Protein AF-A0A524QCY9-F1 (afdb_monomer)

Nearest PDB structures (foldseek):
  2ef7-assembly1_A-2  TM=9.777E-01  e=3.046E-05  Sulfurisphaera tokodaii str. 7
  2ef7-assembly1_B-2  TM=9.523E-01  e=5.738E-05  Sulfurisphaera tokodaii str. 7
  2rc3-assembly2_B  TM=9.062E-01  e=9.579E-04  Nitrosomonas europaea ATCC 19718
  1pbj-assembly1_A  TM=8.955E-01  e=1.805E-03  Methanothermobacter thermautotrophicus str. Delta H
  6zs7-assembly1_A  TM=8.897E-01  e=2.753E-03  Toxoplasma gondii ME49

pLDDT: mean 95.11, std 7.03, range [57.34, 98.5]

Radius of gyration: 10.48 Å; Cα contacts (8 Å, |Δi|>4): 91; chains: 1; bounding box: 23×18×30 Å

Secondary structure (DSSP, 8-state):
-GGGEEETTSBHHHHHHHHHHHT-SEEEEEETTEEEEEEEHHHHHHHHHTT--TT-BGGGT--

Solvent-accessible surface area (backbone atoms only — not comparable to full-atom values): 3583 Å² total; per-residue (Å²): 113,73,84,50,42,43,54,36,75,39,25,43,52,56,53,52,50,47,26,60,78,67,73,42,62,60,35,39,23,27,54,96,91,37,88,69,51,64,44,43,53,66,42,55,51,51,39,53,77,68,70,50,62,60,74,40,35,39,68,81,53,52,128

Mean predicted aligned error: 2.5 Å

Sequence (63 aa):
MEKISILKTASLVEALKKMDIEGVKLLIVVENGLFYGLISIGDIQRAIINNKPFSIEIQNIIR

Structure (mmCIF, N/CA/C/O backbone):
data_AF-A0A524QCY9-F1
#
_entry.id   AF-A0A524QCY9-F1
#
loop_
_atom_site.group_PDB
_atom_site.id
_atom_site.type_symbol
_atom_site.label_atom_id
_atom_site.label_alt_id
_atom_site.label_comp_id
_atom_site.label_asym_id
_atom_site.label_entity_id
_atom_site.label_seq_id
_atom_site.pdbx_PDB_ins_code
_atom_site.Cartn_x
_atom_site.Cartn_y
_atom_site.Cartn_z
_atom_site.occupancy
_atom_site.B_iso_or_equiv
_atom_site.auth_seq_id
_atom_site.auth_comp_id
_atom_site.auth_asym_id
_atom_site.auth_atom_id
_atom_site.pdbx_PDB_model_num
ATOM 1 N N . MET A 1 1 ? -11.732 2.696 13.226 1.00 57.34 1 MET A N 1
ATOM 2 C CA . MET A 1 1 ? -10.434 3.016 12.586 1.00 57.34 1 MET A CA 1
ATOM 3 C C . MET A 1 1 ? -9.842 1.839 11.816 1.00 57.34 1 MET A C 1
ATOM 5 O O . MET A 1 1 ? -9.219 2.104 10.802 1.00 57.34 1 MET A O 1
ATOM 9 N N . GLU A 1 2 ? -10.074 0.578 12.209 1.00 67.62 2 GLU A N 1
ATOM 10 C CA . GLU A 1 2 ? -9.489 -0.603 11.533 1.00 67.62 2 GLU A CA 1
ATOM 11 C C . GLU A 1 2 ? -9.768 -0.720 10.029 1.00 67.62 2 GLU A C 1
ATOM 13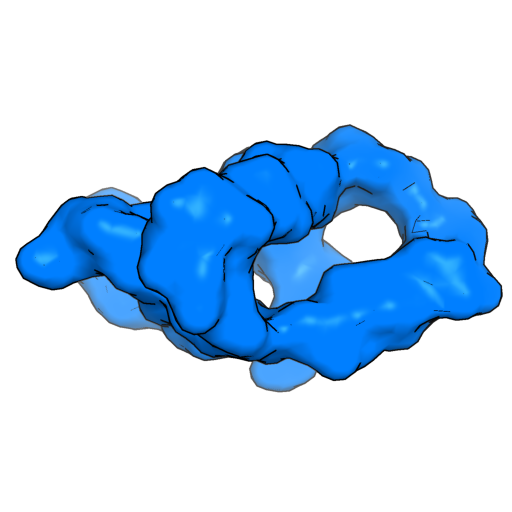 O O . GLU A 1 2 ? -8.910 -1.190 9.282 1.00 67.62 2 GLU A O 1
ATOM 18 N N . LYS A 1 3 ? -10.949 -0.296 9.561 1.00 81.25 3 LYS A N 1
ATOM 19 C CA . LYS A 1 3 ? -11.324 -0.422 8.143 1.00 81.25 3 LYS A CA 1
ATOM 20 C C . LYS A 1 3 ? -10.385 0.337 7.209 1.00 81.25 3 LYS A C 1
ATOM 22 O O . LYS A 1 3 ? -9.992 -0.183 6.179 1.00 81.25 3 LYS A O 1
ATOM 27 N N . ILE A 1 4 ? -9.944 1.526 7.609 1.00 92.38 4 ILE A N 1
ATOM 28 C CA . ILE A 1 4 ? -9.099 2.392 6.777 1.00 92.38 4 ILE A CA 1
ATOM 29 C C . ILE A 1 4 ? -7.637 2.412 7.231 1.00 92.38 4 ILE A C 1
ATOM 31 O O . ILE A 1 4 ? -6.907 3.309 6.824 1.00 92.38 4 ILE A O 1
ATOM 35 N N . SER A 1 5 ? -7.198 1.468 8.073 1.00 96.12 5 SER A N 1
ATOM 36 C CA . SER A 1 5 ? -5.805 1.382 8.527 1.00 96.12 5 SER A CA 1
ATOM 37 C C . SER A 1 5 ? -5.085 0.116 8.062 1.00 96.12 5 SER A C 1
ATOM 39 O O . SER A 1 5 ? -5.701 -0.922 7.822 1.00 96.12 5 SER A O 1
ATOM 41 N N . ILE A 1 6 ? -3.762 0.185 7.934 1.00 97.19 6 ILE A N 1
ATOM 42 C CA . ILE A 1 6 ? -2.905 -0.930 7.532 1.00 97.19 6 ILE A CA 1
ATOM 43 C C . ILE A 1 6 ? -1.548 -0.857 8.237 1.00 97.19 6 ILE A C 1
ATOM 45 O O . ILE A 1 6 ? -1.061 0.229 8.546 1.00 97.19 6 ILE A O 1
ATOM 49 N N . LEU A 1 7 ? -0.937 -2.009 8.517 1.00 97.62 7 LEU A N 1
ATOM 50 C CA . LEU A 1 7 ? 0.391 -2.066 9.127 1.00 97.62 7 LEU A CA 1
ATOM 51 C C . LEU A 1 7 ? 1.454 -1.553 8.156 1.00 97.62 7 LEU A C 1
ATOM 53 O O . LEU A 1 7 ? 1.410 -1.868 6.969 1.00 97.62 7 LEU A O 1
ATOM 57 N N . LYS A 1 8 ? 2.454 -0.826 8.663 1.00 97.38 8 LYS A N 1
ATOM 58 C CA . LYS A 1 8 ? 3.575 -0.342 7.837 1.00 97.38 8 LYS A CA 1
ATOM 59 C C . LYS A 1 8 ? 4.375 -1.465 7.153 1.00 97.38 8 LYS A C 1
ATOM 61 O O . LYS A 1 8 ? 5.003 -1.226 6.124 1.00 97.38 8 LYS A O 1
ATOM 66 N N . THR A 1 9 ? 4.348 -2.667 7.732 1.00 98.00 9 THR A N 1
ATOM 67 C 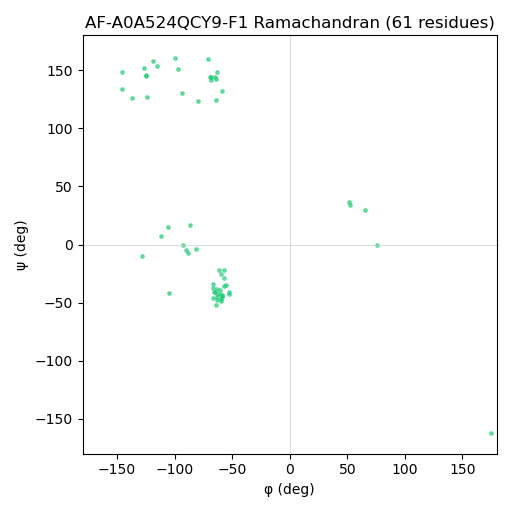CA . THR A 1 9 ? 5.017 -3.882 7.241 1.00 98.00 9 THR A CA 1
ATOM 68 C C . THR A 1 9 ? 4.160 -4.68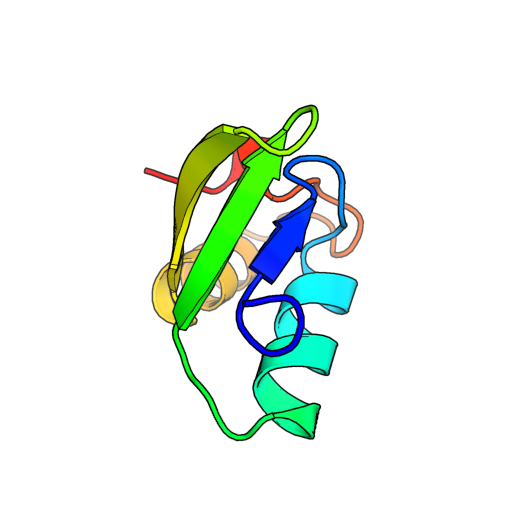4 6.268 1.00 98.00 9 THR A C 1
ATOM 70 O O . THR A 1 9 ? 4.649 -5.643 5.682 1.00 98.00 9 THR A O 1
ATOM 73 N N . ALA A 1 10 ? 2.888 -4.322 6.078 1.00 98.06 10 ALA A N 1
ATOM 74 C CA . ALA A 1 10 ? 2.074 -4.968 5.062 1.00 98.06 10 ALA A CA 1
ATOM 75 C C . ALA A 1 10 ? 2.662 -4.688 3.676 1.00 98.06 10 ALA A C 1
ATOM 77 O O . ALA A 1 10 ? 3.253 -3.635 3.420 1.00 98.06 10 ALA A O 1
ATOM 78 N N . SER A 1 11 ? 2.486 -5.642 2.779 1.00 98.50 11 SER A N 1
ATOM 79 C CA . SER A 1 11 ? 2.911 -5.548 1.394 1.00 98.50 11 SER A CA 1
ATOM 80 C C . SER A 1 11 ? 2.054 -4.564 0.596 1.00 98.50 11 SER A C 1
ATOM 82 O O . SER A 1 11 ? 0.892 -4.283 0.909 1.00 98.50 11 SER A O 1
ATOM 84 N N . LEU A 1 12 ? 2.610 -4.095 -0.517 1.00 98.25 12 LEU A N 1
ATOM 85 C CA . LEU A 1 12 ? 1.897 -3.307 -1.517 1.00 98.25 12 LEU A CA 1
ATOM 86 C C . LEU A 1 12 ? 0.603 -3.998 -1.981 1.00 98.25 12 LEU A C 1
ATOM 88 O O . LEU A 1 12 ? -0.430 -3.339 -2.100 1.00 98.25 12 L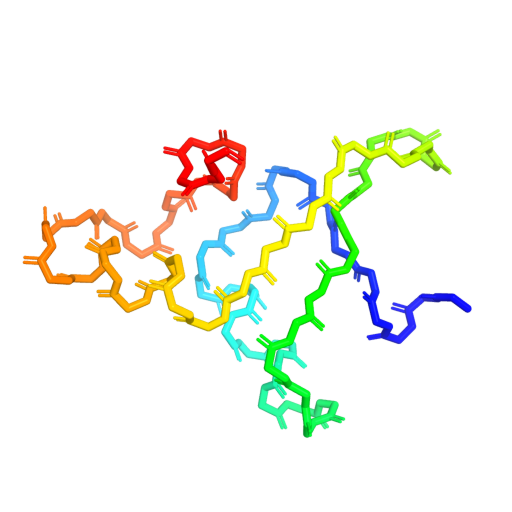EU A O 1
ATOM 92 N N . VAL A 1 13 ? 0.627 -5.317 -2.214 1.00 98.12 13 VAL A N 1
ATOM 93 C CA . VAL A 1 13 ? -0.576 -6.062 -2.632 1.00 98.12 13 VAL A CA 1
ATOM 94 C C . VAL A 1 13 ? -1.638 -6.100 -1.541 1.00 98.12 13 VAL A C 1
ATOM 96 O O . VAL A 1 13 ? -2.822 -6.000 -1.854 1.00 98.12 13 VAL A O 1
ATOM 99 N N . GLU A 1 14 ? -1.254 -6.217 -0.272 1.00 98.31 14 GLU A N 1
ATOM 100 C CA . GLU A 1 14 ? -2.210 -6.145 0.838 1.00 98.31 14 GLU A CA 1
ATOM 101 C C . GLU A 1 14 ? -2.851 -4.759 0.935 1.00 98.31 14 GLU A C 1
ATOM 103 O O . GLU A 1 14 ? -4.069 -4.666 1.096 1.00 98.31 14 GLU A O 1
ATOM 108 N N . ALA A 1 15 ? -2.073 -3.687 0.747 1.00 97.62 15 ALA A N 1
ATOM 109 C CA . ALA A 1 15 ? -2.607 -2.327 0.674 1.00 97.62 15 ALA A CA 1
ATOM 110 C C . ALA A 1 15 ? -3.606 -2.163 -0.471 1.00 97.62 15 ALA A C 1
ATOM 112 O O . ALA A 1 15 ? -4.697 -1.631 -0.268 1.00 97.62 15 ALA A O 1
ATOM 113 N N . LEU A 1 16 ? -3.253 -2.658 -1.660 1.00 97.31 16 LEU A N 1
ATOM 114 C CA . LEU A 1 16 ? -4.100 -2.568 -2.843 1.00 97.31 16 LEU A CA 1
ATOM 115 C C . LEU A 1 16 ? -5.412 -3.344 -2.660 1.00 97.31 16 LEU A C 1
ATOM 117 O O . LEU A 1 16 ? -6.479 -2.807 -2.941 1.00 97.31 16 LEU A O 1
ATOM 121 N N . LYS A 1 17 ? -5.348 -4.572 -2.130 1.00 97.75 17 LYS A N 1
ATOM 122 C CA . LYS A 1 17 ? -6.541 -5.374 -1.812 1.00 97.75 17 LYS A CA 1
ATOM 123 C C . LYS A 1 17 ? -7.429 -4.684 -0.786 1.00 97.75 17 LYS A C 1
ATOM 125 O O . LYS A 1 17 ? -8.644 -4.683 -0.936 1.00 97.75 17 LYS A O 1
ATOM 130 N N . LYS A 1 18 ? -6.838 -4.088 0.252 1.00 97.25 18 LYS A N 1
ATOM 131 C CA . LYS A 1 18 ? -7.605 -3.380 1.279 1.00 97.25 18 LYS A CA 1
ATOM 132 C C . LYS A 1 18 ? -8.295 -2.133 0.724 1.00 97.25 18 LYS A C 1
ATOM 134 O O . LYS A 1 18 ? -9.450 -1.892 1.047 1.00 97.25 18 LYS A O 1
ATOM 139 N N . MET A 1 19 ? -7.614 -1.377 -0.138 1.00 97.06 19 MET A N 1
ATOM 140 C CA . MET A 1 19 ? -8.212 -0.252 -0.864 1.00 97.06 19 MET A CA 1
ATOM 141 C C . MET A 1 19 ? -9.410 -0.687 -1.718 1.00 97.06 19 MET A C 1
ATOM 143 O O . MET A 1 19 ? -10.442 -0.023 -1.683 1.00 97.06 19 MET A O 1
A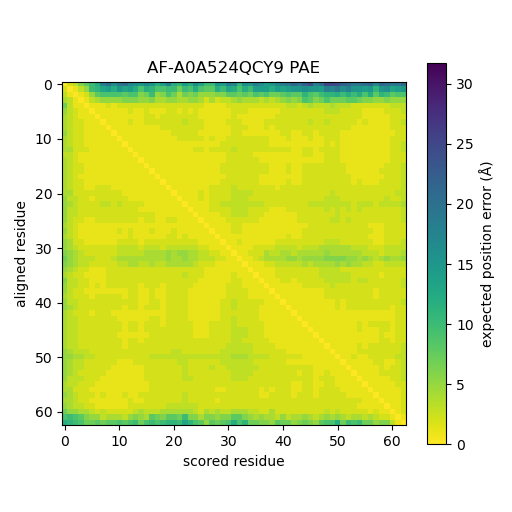TOM 147 N N . ASP A 1 20 ? -9.286 -1.806 -2.436 1.00 97.12 20 ASP A N 1
ATOM 148 C CA . ASP A 1 20 ? -10.356 -2.367 -3.270 1.00 97.12 20 ASP A CA 1
ATOM 149 C C . ASP A 1 20 ? -11.569 -2.816 -2.437 1.00 97.12 20 ASP A C 1
ATOM 151 O O . ASP A 1 20 ? -12.684 -2.354 -2.672 1.00 97.12 20 ASP A O 1
ATOM 155 N N . ILE A 1 21 ? -11.339 -3.628 -1.396 1.00 97.00 21 ILE A N 1
ATOM 156 C CA . ILE A 1 21 ? -12.390 -4.145 -0.500 1.00 97.00 21 ILE A CA 1
ATOM 157 C C . ILE A 1 21 ? -13.169 -3.011 0.174 1.00 97.00 21 ILE A C 1
ATOM 159 O O . ILE A 1 21 ? -14.393 -3.070 0.276 1.00 97.00 21 ILE A O 1
ATOM 163 N N . G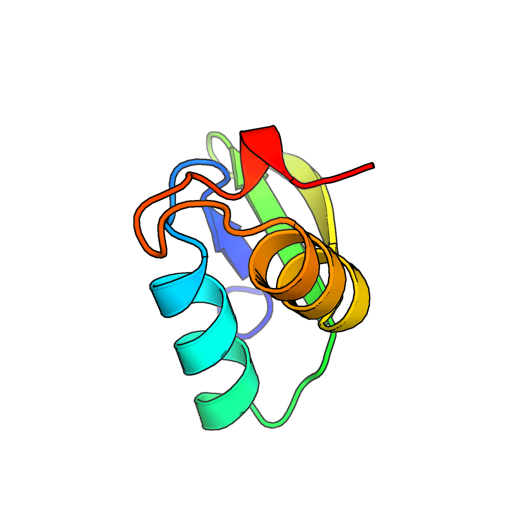LU A 1 22 ? -12.468 -1.983 0.648 1.00 96.69 22 GLU A N 1
ATOM 164 C CA . GLU A 1 22 ? -13.079 -0.881 1.397 1.00 96.69 22 GLU A CA 1
ATOM 165 C C . GLU A 1 22 ? -13.547 0.269 0.486 1.00 96.69 22 GLU A C 1
ATOM 167 O O . GLU A 1 22 ? -14.153 1.227 0.965 1.00 96.69 22 GLU A O 1
ATOM 172 N N . GLY A 1 23 ? -13.275 0.203 -0.823 1.00 96.94 23 GLY A N 1
ATOM 173 C CA . GLY A 1 23 ? -13.654 1.236 -1.791 1.00 96.94 23 GLY A CA 1
ATOM 174 C C . GLY A 1 23 ? -12.953 2.582 -1.573 1.00 96.94 23 GLY A C 1
ATOM 175 O O . GLY A 1 23 ? -13.517 3.635 -1.878 1.00 96.94 23 GLY A O 1
ATOM 176 N N . VAL A 1 24 ? -11.729 2.576 -1.035 1.00 96.75 24 VAL A N 1
ATOM 177 C CA . VAL A 1 24 ? -10.956 3.786 -0.706 1.00 96.75 24 VAL A CA 1
ATOM 178 C C . VAL A 1 24 ? -9.651 3.855 -1.490 1.00 96.75 24 VAL A C 1
ATOM 180 O O . VAL A 1 24 ? -9.110 2.855 -1.938 1.00 96.75 24 VAL A O 1
ATOM 183 N N . LYS A 1 25 ? -9.102 5.064 -1.637 1.00 97.12 25 LYS A N 1
ATOM 184 C CA . LYS A 1 25 ? -7.823 5.310 -2.335 1.00 97.12 25 LYS A CA 1
ATOM 185 C C . LYS A 1 25 ? -6.702 5.775 -1.403 1.00 97.12 25 LYS A C 1
ATOM 187 O O . LYS A 1 25 ? -5.644 6.191 -1.874 1.00 97.12 25 LYS A O 1
ATOM 192 N N . LEU A 1 26 ? -6.954 5.756 -0.098 1.00 97.00 26 LEU A N 1
ATOM 193 C CA . LEU A 1 26 ? -6.056 6.235 0.944 1.00 97.00 26 LEU A CA 1
ATOM 194 C C . LEU A 1 26 ? -6.221 5.347 2.178 1.00 97.00 26 LEU A C 1
ATOM 196 O O . LEU A 1 26 ? -7.351 5.069 2.580 1.00 97.00 26 LEU A O 1
ATOM 200 N N . LEU A 1 27 ? -5.109 4.923 2.773 1.00 97.56 27 LEU A N 1
ATOM 201 C CA . LEU A 1 27 ? -5.084 4.162 4.021 1.00 97.56 27 LEU A CA 1
ATOM 202 C C . LEU A 1 27 ? -4.201 4.867 5.054 1.00 97.56 27 LEU A C 1
ATOM 204 O O . LEU A 1 27 ? -3.177 5.465 4.718 1.00 97.56 27 LEU A O 1
ATOM 208 N N . ILE A 1 28 ? -4.596 4.757 6.319 1.00 97.31 28 ILE A N 1
ATOM 209 C CA . ILE A 1 28 ? -3.808 5.154 7.482 1.00 97.31 28 ILE A CA 1
ATOM 210 C C . ILE A 1 28 ? -2.790 4.060 7.766 1.00 97.31 28 ILE A C 1
ATOM 212 O O . ILE A 1 28 ? -3.145 2.908 7.996 1.00 97.31 28 ILE A O 1
ATOM 216 N N . VAL A 1 29 ? -1.519 4.416 7.785 1.00 97.50 29 VAL A N 1
ATOM 217 C CA . VAL A 1 29 ? -0.442 3.475 8.063 1.00 97.50 29 VAL A CA 1
ATOM 218 C C . VAL A 1 29 ? -0.141 3.533 9.549 1.00 97.50 29 VAL A C 1
ATOM 220 O O . VAL A 1 29 ? 0.004 4.621 10.112 1.00 97.50 29 VAL A O 1
ATOM 223 N N . VAL A 1 30 ? -0.083 2.369 10.189 1.00 96.88 30 VAL A N 1
ATOM 224 C CA . VAL A 1 30 ? 0.103 2.247 11.637 1.00 96.88 30 VAL A CA 1
ATOM 225 C C . VAL A 1 30 ? 1.268 1.331 12.000 1.00 96.88 30 VAL A C 1
ATOM 227 O O . VAL A 1 30 ? 1.590 0.379 11.284 1.00 96.88 30 VAL A O 1
ATOM 230 N N . GLU A 1 31 ? 1.868 1.608 13.152 1.00 95.94 31 GLU A N 1
ATOM 231 C CA . GLU A 1 31 ? 2.866 0.773 13.819 1.00 95.94 31 GLU A CA 1
ATOM 232 C C . GLU A 1 31 ? 2.550 0.745 15.314 1.00 95.94 31 GLU A C 1
ATOM 234 O O . GLU A 1 31 ? 2.393 1.794 15.930 1.00 95.94 31 GLU A O 1
ATOM 239 N N . ASN A 1 32 ? 2.419 -0.447 15.906 1.00 93.19 32 ASN A N 1
ATOM 240 C CA . ASN A 1 32 ? 2.103 -0.614 17.333 1.00 93.19 32 ASN A CA 1
ATOM 241 C C . ASN A 1 32 ? 0.871 0.193 17.799 1.00 93.19 32 ASN A C 1
ATOM 243 O O . ASN A 1 32 ? 0.843 0.738 18.898 1.00 93.19 32 ASN A O 1
ATOM 247 N N . GLY A 1 33 ? -0.145 0.300 16.936 1.00 89.81 33 GLY A N 1
ATOM 248 C CA . GLY A 1 33 ? -1.368 1.066 17.205 1.00 89.81 33 GLY A CA 1
ATOM 249 C C . GLY A 1 33 ? -1.218 2.588 17.089 1.00 89.81 33 GLY A C 1
ATOM 250 O O . GLY A 1 33 ? -2.205 3.303 17.246 1.00 89.81 33 GLY A O 1
ATOM 251 N N . LEU A 1 34 ? -0.021 3.088 16.777 1.00 94.62 34 LEU A N 1
ATOM 252 C CA . LEU A 1 34 ? 0.261 4.506 16.585 1.00 94.62 34 LEU A CA 1
ATOM 253 C C . LEU A 1 34 ? 0.230 4.878 15.104 1.00 94.62 34 LEU A C 1
ATOM 255 O O . LEU A 1 34 ? 0.526 4.065 14.227 1.00 94.62 34 LEU A O 1
ATOM 259 N N . PHE A 1 35 ? -0.122 6.133 14.833 1.00 94.75 35 PHE A N 1
ATOM 260 C CA . PHE A 1 35 ? -0.055 6.707 13.495 1.00 94.75 35 PHE A CA 1
ATOM 261 C C . PHE A 1 35 ? 1.399 6.750 13.010 1.00 94.75 35 PHE A C 1
ATOM 263 O O . PHE A 1 35 ? 2.253 7.337 13.670 1.00 94.75 35 PHE A O 1
ATOM 270 N N . TYR A 1 36 ? 1.656 6.146 11.852 1.00 95.94 36 TYR A N 1
ATOM 271 C CA . TYR A 1 36 ? 2.954 6.169 11.179 1.00 95.94 36 TYR A CA 1
ATOM 272 C C . TYR A 1 36 ? 2.933 7.109 9.969 1.00 95.94 36 TYR A C 1
ATOM 274 O O . TYR A 1 36 ? 3.870 7.870 9.752 1.00 95.94 36 TYR A O 1
ATOM 282 N N . GLY A 1 37 ? 1.852 7.082 9.184 1.00 95.88 37 GLY A N 1
ATOM 283 C CA . GLY A 1 37 ? 1.737 7.897 7.980 1.00 95.88 37 GLY A CA 1
ATOM 284 C C . GLY A 1 37 ? 0.470 7.612 7.187 1.00 95.88 37 GLY A C 1
ATOM 285 O O . GLY A 1 37 ? -0.485 7.015 7.685 1.00 95.88 37 GLY A O 1
ATOM 286 N N . LEU A 1 38 ? 0.468 8.027 5.925 1.00 96.56 38 LEU A N 1
ATOM 287 C CA . LEU A 1 38 ? -0.601 7.755 4.970 1.00 96.56 38 LEU A CA 1
ATOM 288 C C . LEU A 1 38 ? -0.006 7.092 3.732 1.00 96.56 38 LEU A C 1
ATOM 290 O O . LEU A 1 38 ? 1.096 7.436 3.314 1.00 96.56 38 LEU A O 1
ATOM 294 N N . ILE A 1 39 ? -0.754 6.177 3.123 1.00 97.62 39 ILE A N 1
ATOM 295 C CA . ILE A 1 39 ? -0.429 5.639 1.802 1.00 97.62 39 ILE A CA 1
ATOM 296 C C . ILE A 1 39 ? -1.606 5.844 0.858 1.00 97.62 39 ILE A C 1
ATOM 298 O O . ILE A 1 39 ? -2.741 5.467 1.162 1.00 97.62 39 ILE A O 1
ATOM 302 N N . SER A 1 40 ? -1.336 6.452 -0.294 1.00 97.50 40 SER A N 1
ATOM 303 C CA . SER A 1 40 ? -2.317 6.667 -1.354 1.00 97.50 40 SER A CA 1
ATOM 304 C C . SER A 1 40 ? -2.184 5.627 -2.464 1.00 97.50 40 SER A C 1
ATOM 306 O O . SER A 1 40 ? 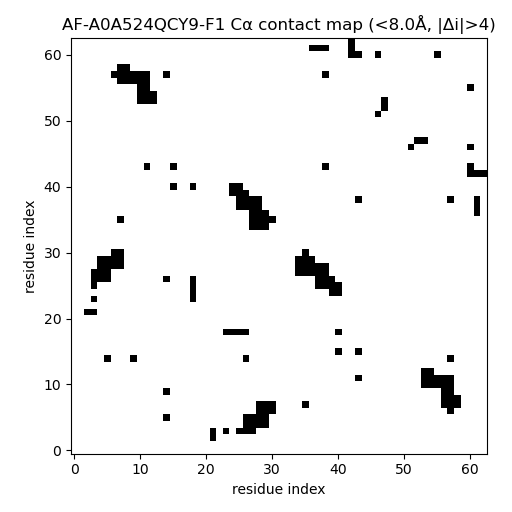-1.124 5.033 -2.671 1.00 97.50 40 SER A O 1
ATOM 308 N N . ILE A 1 41 ? -3.236 5.468 -3.267 1.00 97.31 41 ILE A N 1
ATOM 309 C CA . ILE A 1 41 ? -3.164 4.671 -4.498 1.00 97.31 41 ILE A CA 1
ATOM 310 C C . ILE A 1 41 ? -2.068 5.182 -5.449 1.00 97.31 41 ILE A C 1
ATOM 312 O O . ILE A 1 41 ? -1.467 4.397 -6.175 1.00 97.31 41 ILE A O 1
ATOM 316 N N . GLY A 1 42 ? -1.755 6.482 -5.414 1.00 97.44 42 GLY A N 1
ATOM 317 C CA . GLY A 1 42 ? -0.687 7.072 -6.217 1.00 97.44 42 GLY A CA 1
ATOM 318 C C . GLY A 1 42 ? 0.708 6.584 -5.812 1.00 97.44 42 GLY A C 1
ATOM 319 O O . GLY A 1 42 ? 1.567 6.429 -6.678 1.00 97.44 42 GLY A O 1
ATOM 320 N N . ASP A 1 43 ? 0.942 6.309 -4.525 1.00 97.50 43 ASP A N 1
ATOM 321 C CA . ASP A 1 43 ? 2.199 5.714 -4.042 1.00 97.50 43 ASP A CA 1
ATOM 322 C C . ASP A 1 43 ? 2.358 4.286 -4.566 1.00 97.50 43 ASP A C 1
ATOM 324 O O . ASP A 1 43 ? 3.396 3.942 -5.133 1.00 97.50 43 ASP A O 1
ATOM 328 N N . ILE A 1 44 ? 1.284 3.493 -4.478 1.00 97.06 44 ILE A N 1
ATOM 329 C CA . ILE A 1 44 ? 1.223 2.128 -5.015 1.00 97.06 44 ILE A CA 1
ATOM 330 C C . ILE A 1 44 ? 1.469 2.131 -6.529 1.00 97.06 44 ILE A C 1
ATOM 332 O O . ILE A 1 44 ? 2.312 1.386 -7.025 1.00 97.06 44 ILE A O 1
ATOM 336 N N . GLN A 1 45 ? 0.783 3.005 -7.269 1.00 97.06 45 GLN A N 1
ATOM 337 C CA . GLN A 1 45 ? 0.953 3.141 -8.718 1.00 97.06 45 GLN A CA 1
ATOM 338 C C . GLN A 1 45 ? 2.393 3.505 -9.089 1.00 97.06 45 GLN A C 1
ATOM 340 O O . GLN A 1 45 ? 2.969 2.887 -9.981 1.00 97.06 45 GLN A O 1
ATOM 345 N N . ARG A 1 46 ? 3.013 4.461 -8.384 1.00 97.50 46 ARG A N 1
ATOM 346 C CA . ARG A 1 46 ? 4.425 4.816 -8.601 1.00 97.50 46 ARG A CA 1
ATOM 347 C C . ARG A 1 46 ? 5.370 3.657 -8.295 1.00 97.50 46 ARG A C 1
ATOM 349 O O . ARG A 1 46 ? 6.354 3.490 -9.009 1.00 97.50 46 ARG A O 1
ATOM 356 N N . ALA A 1 47 ? 5.106 2.868 -7.257 1.00 97.31 47 ALA A N 1
ATOM 357 C CA . ALA A 1 47 ? 5.908 1.689 -6.943 1.00 97.31 47 ALA A CA 1
ATOM 358 C C . ALA A 1 47 ? 5.827 0.639 -8.065 1.00 97.31 47 ALA A C 1
ATOM 360 O O . ALA A 1 47 ? 6.863 0.121 -8.482 1.00 97.31 47 ALA A O 1
ATOM 361 N N . ILE A 1 48 ? 4.631 0.403 -8.615 1.00 97.50 48 ILE A N 1
ATOM 362 C CA . ILE A 1 48 ? 4.419 -0.495 -9.762 1.00 97.50 48 ILE A CA 1
ATOM 363 C C . ILE A 1 48 ? 5.142 0.027 -11.011 1.00 97.50 48 ILE A C 1
ATOM 365 O O . ILE A 1 48 ? 5.882 -0.726 -11.637 1.00 97.50 48 ILE A O 1
ATOM 369 N N . ILE A 1 49 ? 4.997 1.317 -11.343 1.00 98.12 49 ILE A N 1
ATOM 370 C CA . ILE A 1 49 ? 5.687 1.951 -12.485 1.00 98.12 49 ILE A CA 1
ATOM 371 C C . ILE A 1 49 ? 7.212 1.802 -12.367 1.00 98.12 49 ILE A C 1
ATOM 373 O O . ILE A 1 49 ? 7.896 1.600 -13.366 1.00 98.12 49 ILE A O 1
ATOM 377 N N . ASN A 1 50 ? 7.748 1.851 -11.146 1.00 97.75 50 ASN A N 1
ATOM 378 C CA . ASN A 1 50 ? 9.174 1.680 -10.872 1.00 97.75 50 ASN A CA 1
ATOM 379 C C . ASN A 1 50 ? 9.607 0.210 -10.690 1.00 97.75 50 ASN A C 1
ATOM 381 O O . ASN A 1 50 ? 10.680 -0.035 -10.135 1.00 97.75 50 ASN A O 1
ATOM 385 N N . ASN A 1 51 ? 8.794 -0.764 -11.117 1.00 97.44 51 ASN A N 1
ATOM 386 C CA . ASN A 1 51 ? 9.072 -2.202 -11.013 1.00 97.44 51 ASN A CA 1
ATOM 387 C C . ASN A 1 51 ? 9.443 -2.665 -9.591 1.00 97.44 51 ASN A C 1
ATOM 389 O O . ASN A 1 51 ? 10.272 -3.561 -9.410 1.00 97.44 51 ASN A O 1
ATOM 393 N N . LYS A 1 52 ? 8.856 -2.055 -8.553 1.00 98.06 52 LYS A N 1
ATOM 394 C CA . LYS A 1 52 ? 9.022 -2.551 -7.182 1.00 98.06 52 LYS A CA 1
ATOM 395 C C . LYS A 1 52 ? 8.304 -3.896 -7.029 1.00 98.06 52 LYS A C 1
ATOM 397 O O . LYS A 1 52 ? 7.234 -4.080 -7.611 1.00 98.06 52 LYS A O 1
ATOM 402 N N . PRO A 1 53 ? 8.858 -4.836 -6.242 1.00 98.06 53 PRO A N 1
ATOM 403 C CA . PRO A 1 53 ? 8.206 -6.116 -6.030 1.00 98.06 53 PRO A CA 1
ATOM 404 C C . PRO A 1 53 ? 6.873 -5.906 -5.314 1.00 98.06 53 PRO A C 1
ATOM 406 O O . PRO A 1 53 ? 6.760 -5.086 -4.411 1.00 98.06 53 PRO A O 1
ATOM 409 N N . PHE A 1 54 ? 5.866 -6.690 -5.679 1.00 97.25 54 PHE A N 1
ATOM 410 C CA . PHE A 1 54 ? 4.538 -6.649 -5.063 1.00 97.25 54 PHE A CA 1
ATOM 411 C C . PHE A 1 54 ? 4.531 -6.980 -3.561 1.00 97.25 54 PHE A C 1
ATOM 413 O O . PHE A 1 54 ? 3.610 -6.590 -2.843 1.00 97.25 54 PHE A O 1
ATOM 420 N N . SER A 1 55 ? 5.569 -7.675 -3.093 1.00 98.19 55 SER A N 1
ATOM 421 C CA . SER A 1 55 ? 5.830 -7.975 -1.687 1.00 98.19 55 SER A CA 1
ATOM 422 C C . SER A 1 55 ? 6.508 -6.834 -0.925 1.00 98.19 55 SER A C 1
ATOM 424 O O . SER A 1 55 ? 6.728 -6.979 0.272 1.00 98.19 55 SER A O 1
ATOM 426 N N . ILE A 1 56 ? 6.866 -5.720 -1.583 1.00 98.25 56 ILE A N 1
ATOM 427 C CA . ILE A 1 56 ? 7.509 -4.588 -0.910 1.00 98.25 56 ILE A CA 1
ATOM 428 C C . ILE A 1 56 ? 6.612 -4.068 0.209 1.00 98.25 56 ILE A C 1
ATOM 430 O O . ILE A 1 56 ? 5.418 -3.844 0.005 1.00 98.25 56 ILE A O 1
ATOM 434 N N . GLU A 1 57 ? 7.196 -3.870 1.384 1.00 98.31 57 GLU A N 1
ATOM 435 C CA . GLU A 1 57 ? 6.468 -3.308 2.513 1.00 98.31 57 GLU A CA 1
ATOM 436 C C . GLU A 1 57 ? 6.136 -1.834 2.269 1.00 98.31 57 GLU A C 1
ATOM 438 O O . GLU A 1 57 ? 6.937 -1.076 1.712 1.00 98.31 57 GLU A O 1
ATOM 443 N N . ILE A 1 58 ? 4.968 -1.425 2.750 1.00 97.56 58 ILE A N 1
ATOM 444 C CA . ILE A 1 58 ? 4.422 -0.073 2.635 1.00 97.56 58 ILE A CA 1
ATOM 445 C C . ILE A 1 58 ? 5.407 0.998 3.130 1.00 97.56 58 ILE A C 1
ATOM 447 O O . ILE A 1 58 ? 5.579 2.020 2.465 1.00 97.56 58 ILE A O 1
ATOM 451 N N . GLN A 1 59 ? 6.123 0.752 4.232 1.00 97.12 59 GLN A N 1
ATOM 452 C CA . GLN A 1 59 ? 7.124 1.688 4.766 1.00 97.12 59 GLN A CA 1
ATOM 453 C C . GLN A 1 59 ? 8.241 2.057 3.773 1.00 97.12 59 GLN A C 1
ATOM 455 O O . GLN A 1 59 ? 8.845 3.114 3.903 1.00 97.12 59 GLN A O 1
ATOM 460 N N . ASN A 1 60 ? 8.490 1.228 2.755 1.00 96.94 60 ASN A N 1
ATOM 461 C CA . ASN A 1 60 ? 9.533 1.465 1.754 1.00 96.94 60 ASN A CA 1
ATOM 462 C C . ASN A 1 60 ? 9.032 2.213 0.503 1.00 96.94 60 ASN A C 1
ATOM 464 O O . ASN A 1 60 ? 9.808 2.427 -0.432 1.00 96.94 60 ASN A O 1
ATOM 468 N N . ILE A 1 61 ? 7.741 2.560 0.444 1.00 94.12 61 ILE A N 1
ATOM 469 C CA . ILE A 1 61 ? 7.124 3.257 -0.700 1.00 94.12 61 ILE A CA 1
ATOM 470 C C . ILE A 1 61 ? 6.328 4.511 -0.313 1.00 94.12 61 ILE A C 1
ATOM 472 O O . ILE A 1 61 ? 5.943 5.268 -1.205 1.00 94.12 61 ILE A O 1
ATOM 476 N N . ILE A 1 62 ? 6.088 4.740 0.983 1.00 87.19 62 ILE A N 1
ATOM 477 C CA . ILE A 1 62 ? 5.540 6.002 1.503 1.00 87.19 62 ILE A CA 1
ATOM 478 C C . ILE A 1 62 ? 6.540 7.141 1.250 1.00 87.19 62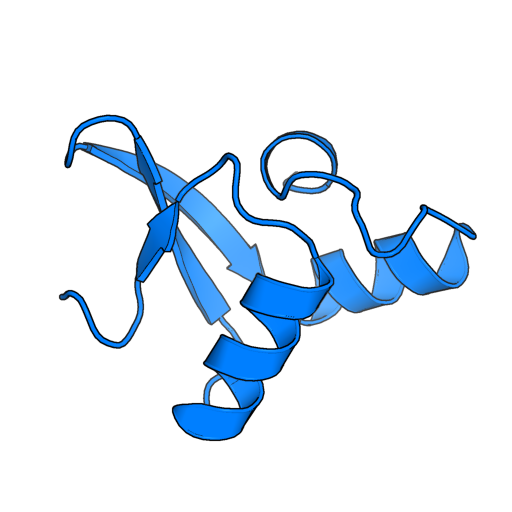 ILE A C 1
ATOM 480 O O . ILE A 1 62 ? 7.754 6.932 1.302 1.00 87.19 62 ILE A O 1
ATOM 484 N N . ARG A 1 63 ? 6.018 8.336 0.958 1.00 76.31 63 ARG A N 1
ATOM 485 C CA . ARG A 1 63 ? 6.781 9.585 0.837 1.00 76.31 63 ARG A CA 1
ATOM 486 C C . ARG A 1 63 ? 6.640 10.450 2.076 1.00 76.31 63 ARG A C 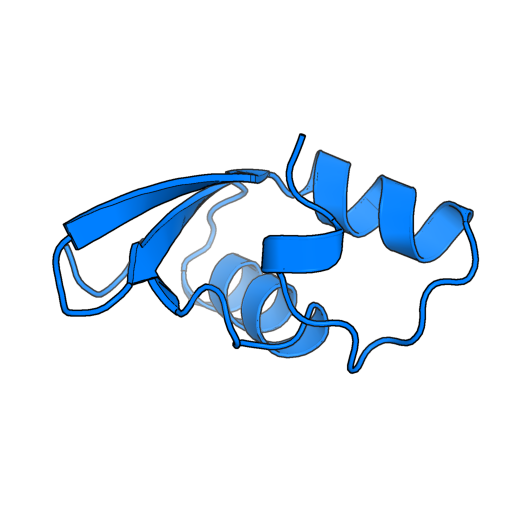1
ATOM 488 O O . ARG A 1 63 ? 5.532 10.444 2.654 1.00 76.31 63 ARG A O 1
#

Foldseek 3Di:
DVLQEDEQQAFLLVVVVSCVVSVHQKGQYDDPNDTDDMDGVVLSVVCVVVVHDRNDGNNVRGD